Protein AF-A0AAD6S510-F1 (afdb_monomer_lite)

Sequence (67 aa):
HDVQAFSDLRVQRYLQEPIGRLPIEILSEIFILLPLARNQRERSSPLLLLRICATWRTVALSTAALW

Radius of gyration: 13.72 Å; chains: 1; bounding box: 27×22×39 Å

Organism: NCBI:txid1745969

pLDDT: mean 84.04, std 12.03, range [55.12, 95.81]

Structure (mmCIF, N/CA/C/O backbone):
data_AF-A0AAD6S510-F1
#
_entry.id   AF-A0AAD6S510-F1
#
loop_
_atom_site.group_PDB
_atom_site.id
_atom_site.type_symbol
_atom_site.label_atom_id
_atom_site.label_alt_id
_atom_site.label_comp_id
_atom_site.label_asym_id
_atom_site.label_entity_id
_atom_site.label_seq_id
_atom_site.pdbx_PDB_ins_code
_atom_site.Cartn_x
_atom_site.Cartn_y
_atom_site.Cartn_z
_atom_site.occupancy
_atom_site.B_iso_or_equiv
_atom_site.auth_seq_id
_atom_site.auth_comp_id
_atom_site.auth_asym_id
_atom_site.auth_atom_id
_atom_site.pdbx_PDB_model_num
AT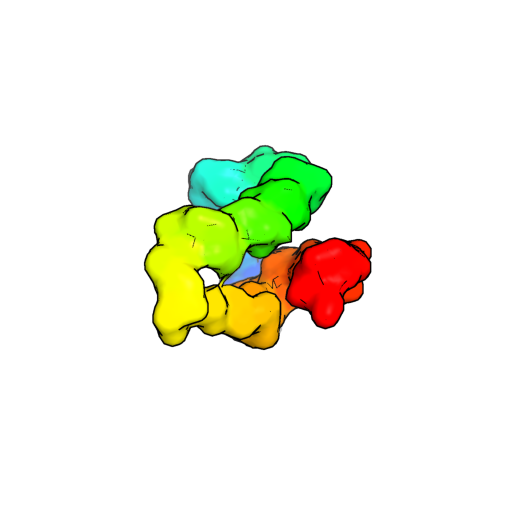OM 1 N N . HIS A 1 1 ? -10.366 -5.718 25.586 1.00 61.91 1 HIS A N 1
ATOM 2 C CA . HIS A 1 1 ? -9.754 -4.389 25.771 1.00 61.91 1 HIS A CA 1
ATOM 3 C C . HIS A 1 1 ? -8.321 -4.333 25.237 1.00 61.91 1 HIS A C 1
ATOM 5 O O . HIS A 1 1 ? -8.073 -3.481 24.397 1.00 61.91 1 HIS A O 1
ATOM 11 N N . ASP A 1 2 ? -7.418 -5.258 25.590 1.00 64.81 2 ASP A N 1
ATOM 12 C CA . ASP A 1 2 ? -6.012 -5.202 25.126 1.00 64.81 2 ASP A CA 1
ATOM 13 C C . ASP A 1 2 ? -5.797 -5.332 23.607 1.00 64.81 2 ASP A C 1
ATOM 15 O O . ASP A 1 2 ? -4.998 -4.602 23.030 1.00 64.81 2 ASP A O 1
ATOM 19 N N . VAL A 1 3 ? -6.525 -6.224 22.924 1.00 69.56 3 VAL A N 1
ATOM 20 C CA . VAL A 1 3 ? -6.321 -6.485 21.480 1.00 69.56 3 VAL A CA 1
ATOM 21 C C . VAL A 1 3 ? -6.545 -5.233 20.620 1.00 69.56 3 VAL A C 1
ATOM 23 O O . VAL A 1 3 ? -5.815 -5.010 19.655 1.00 69.56 3 VAL A O 1
ATOM 26 N N . GLN A 1 4 ? -7.511 -4.397 21.003 1.00 70.12 4 GLN A N 1
ATOM 27 C CA . GLN A 1 4 ? -7.862 -3.166 20.291 1.00 70.12 4 GLN A CA 1
ATOM 28 C C . GLN A 1 4 ? -6.785 -2.084 20.467 1.00 70.12 4 GLN A C 1
ATOM 30 O O . GLN A 1 4 ? -6.349 -1.472 19.496 1.00 70.12 4 GLN A O 1
ATOM 35 N N . ALA A 1 5 ? -6.252 -1.940 21.684 1.00 75.88 5 ALA A N 1
ATOM 36 C CA . ALA A 1 5 ? -5.169 -0.999 21.962 1.00 75.88 5 ALA A CA 1
ATOM 37 C C . ALA A 1 5 ? -3.907 -1.314 21.135 1.00 75.88 5 ALA A C 1
ATOM 39 O O . ALA A 1 5 ? -3.242 -0.415 20.614 1.00 75.88 5 ALA A O 1
ATOM 40 N N . PHE A 1 6 ? -3.592 -2.602 20.943 1.00 72.38 6 PHE A N 1
ATOM 41 C CA . PHE A 1 6 ? -2.459 -3.011 20.109 1.00 72.38 6 PHE A CA 1
ATOM 42 C C . PHE A 1 6 ? -2.674 -2.767 18.610 1.00 72.38 6 PHE A C 1
ATOM 44 O O . PHE A 1 6 ? -1.695 -2.471 17.913 1.00 72.38 6 PHE A O 1
ATOM 51 N N . SER A 1 7 ? -3.901 -2.889 18.089 1.00 77.31 7 SER A N 1
ATOM 52 C CA . SER A 1 7 ? -4.189 -2.529 16.693 1.00 77.31 7 SER A CA 1
ATOM 53 C C . SER A 1 7 ? -4.056 -1.028 16.463 1.00 77.31 7 SER A C 1
ATOM 55 O O . SER A 1 7 ? -3.418 -0.626 15.486 1.00 77.31 7 SER A O 1
ATOM 57 N N . ASP A 1 8 ? -4.542 -0.213 17.397 1.00 82.19 8 ASP A N 1
ATOM 58 C CA . ASP A 1 8 ? -4.494 1.248 17.295 1.00 82.19 8 ASP A CA 1
ATOM 59 C C . ASP A 1 8 ? -3.044 1.754 17.278 1.00 82.19 8 ASP A C 1
ATOM 61 O O . ASP A 1 8 ? -2.666 2.553 16.422 1.00 82.19 8 ASP A O 1
ATOM 65 N N . LEU A 1 9 ? -2.170 1.173 18.108 1.00 85.62 9 LEU A N 1
ATOM 66 C CA . LEU A 1 9 ? -0.727 1.453 18.105 1.00 85.62 9 LEU A CA 1
ATOM 67 C C . LEU A 1 9 ? -0.031 1.103 16.781 1.00 85.62 9 LEU A C 1
ATOM 69 O O . LEU A 1 9 ? 0.989 1.705 16.433 1.00 85.62 9 LEU A O 1
ATOM 73 N N . ARG A 1 10 ? -0.506 0.086 16.056 1.00 82.00 10 ARG A N 1
ATOM 74 C CA . ARG A 1 10 ? 0.063 -0.288 14.750 1.00 82.00 10 ARG A CA 1
ATOM 75 C C . ARG A 1 10 ? -0.395 0.672 13.661 1.00 82.00 10 ARG A C 1
ATOM 77 O O . ARG A 1 10 ? 0.431 1.079 12.849 1.00 82.00 10 ARG A O 1
ATOM 84 N N . VAL A 1 11 ? -1.670 1.052 13.674 1.00 83.44 11 VAL A N 1
ATOM 85 C CA . VAL A 1 11 ? -2.224 2.047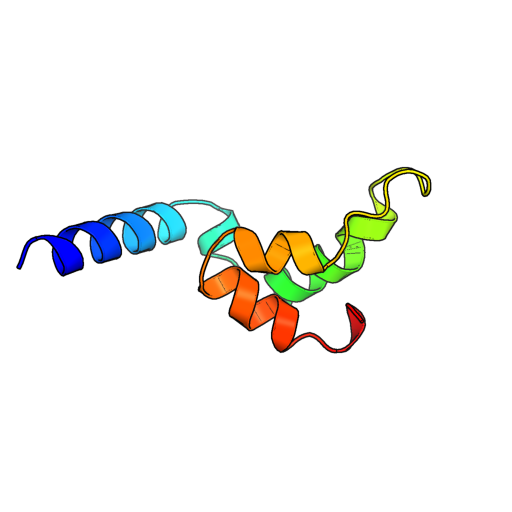 12.746 1.00 83.44 11 VAL A CA 1
ATOM 86 C C . VAL A 1 11 ? -1.552 3.398 12.962 1.00 83.44 11 VAL A C 1
ATOM 88 O O . VAL A 1 11 ? -1.068 3.999 12.008 1.00 83.44 11 VAL A O 1
ATOM 91 N N . GLN A 1 12 ? -1.430 3.838 14.213 1.00 86.19 12 GLN A N 1
ATOM 92 C CA . GLN A 1 12 ? -0.791 5.106 14.539 1.00 86.19 12 GLN A CA 1
ATOM 93 C C . GLN A 1 12 ? 0.670 5.131 14.084 1.00 86.19 12 GLN A C 1
ATOM 95 O O . GLN A 1 12 ? 1.084 6.097 13.454 1.00 86.19 12 GLN A O 1
ATOM 100 N N . ARG A 1 13 ? 1.438 4.059 14.325 1.00 87.25 13 ARG A N 1
ATOM 101 C CA . ARG A 1 13 ? 2.816 3.955 13.817 1.00 87.25 13 ARG A CA 1
ATOM 102 C C . ARG A 1 13 ? 2.872 4.002 12.296 1.00 87.25 13 ARG A C 1
ATOM 104 O O . ARG A 1 13 ? 3.662 4.760 11.754 1.00 87.25 13 ARG A O 1
ATOM 111 N N . TYR A 1 14 ? 2.000 3.261 11.616 1.00 87.00 14 TYR A N 1
ATOM 112 C CA . TYR A 1 14 ? 1.922 3.290 10.158 1.00 87.00 14 TYR A CA 1
ATOM 113 C C . TYR A 1 14 ? 1.678 4.708 9.620 1.00 87.00 14 TYR A C 1
ATOM 115 O O . TYR A 1 14 ? 2.368 5.130 8.702 1.00 87.00 14 TYR A O 1
ATOM 123 N N . LEU A 1 15 ? 0.764 5.469 10.230 1.00 87.50 15 LEU A N 1
ATOM 124 C CA . LEU A 1 15 ? 0.461 6.851 9.836 1.00 87.50 15 LEU A CA 1
ATOM 125 C C . LEU A 1 15 ? 1.600 7.846 10.120 1.00 87.50 15 LEU A C 1
ATOM 127 O O . LEU A 1 15 ? 1.619 8.924 9.532 1.00 87.50 15 LEU A O 1
ATOM 131 N N . GLN A 1 16 ? 2.537 7.520 11.015 1.00 91.38 16 GLN A N 1
ATOM 132 C CA . GLN A 1 16 ? 3.737 8.335 11.238 1.00 91.38 16 GLN A CA 1
ATOM 133 C C . GLN A 1 16 ? 4.818 8.065 10.182 1.00 91.38 16 GLN A C 1
ATOM 135 O O . GLN A 1 16 ? 5.603 8.959 9.856 1.00 91.38 16 GLN A O 1
ATOM 140 N N . GLU A 1 17 ? 4.840 6.864 9.602 1.00 90.56 17 GLU A N 1
ATOM 141 C CA . GLU A 1 17 ? 5.788 6.528 8.545 1.00 90.56 17 GLU A CA 1
ATOM 142 C C . GLU A 1 17 ? 5.490 7.314 7.255 1.00 90.56 17 GLU A C 1
ATOM 144 O O . GLU A 1 17 ? 4.325 7.520 6.898 1.00 90.56 17 GLU A O 1
ATOM 149 N N . PRO A 1 18 ? 6.514 7.739 6.489 1.00 92.88 18 PRO A N 1
ATOM 150 C CA . PRO A 1 18 ? 6.314 8.428 5.212 1.00 92.88 18 PRO A CA 1
ATOM 151 C C . PRO A 1 18 ? 5.381 7.673 4.257 1.00 92.88 18 PRO A C 1
ATOM 153 O O . PRO A 1 18 ? 4.504 8.281 3.652 1.00 92.88 18 PRO A O 1
ATOM 156 N N . ILE A 1 19 ? 5.519 6.346 4.179 1.00 91.81 19 ILE A N 1
ATOM 157 C CA . ILE A 1 19 ? 4.724 5.503 3.278 1.00 91.81 19 ILE A CA 1
ATOM 158 C C . ILE A 1 19 ? 3.251 5.397 3.690 1.00 91.81 19 ILE A C 1
ATOM 160 O O . ILE A 1 19 ? 2.389 5.222 2.834 1.00 91.81 19 ILE A O 1
ATOM 164 N N . GLY A 1 20 ? 2.941 5.529 4.983 1.00 90.50 20 GLY A N 1
ATOM 165 C CA . GLY A 1 20 ? 1.564 5.461 5.472 1.00 90.50 20 GLY A CA 1
ATOM 166 C C . GLY A 1 20 ? 0.787 6.766 5.349 1.00 90.50 20 GLY A C 1
ATOM 167 O O . GLY A 1 20 ? -0.424 6.762 5.555 1.00 90.50 20 GLY A O 1
ATOM 168 N N . ARG A 1 21 ? 1.463 7.860 4.979 1.00 91.62 21 ARG A N 1
ATOM 169 C CA . ARG A 1 21 ? 0.854 9.168 4.686 1.00 91.62 21 ARG A CA 1
ATOM 170 C C . ARG A 1 21 ? 0.559 9.380 3.203 1.00 91.62 21 ARG A C 1
ATOM 172 O O . ARG A 1 21 ? 0.002 10.411 2.839 1.00 91.62 21 ARG A O 1
ATOM 179 N N . LEU A 1 22 ? 0.959 8.440 2.348 1.00 93.06 22 LEU A N 1
ATOM 180 C CA . LEU A 1 22 ? 0.715 8.533 0.916 1.00 93.06 22 LEU A CA 1
ATOM 181 C C . LEU A 1 22 ? -0.767 8.286 0.602 1.00 93.06 22 LEU A C 1
ATOM 183 O O . LEU A 1 22 ? -1.386 7.423 1.234 1.00 93.06 22 LEU A O 1
ATOM 187 N N . PRO A 1 23 ? -1.324 8.978 -0.406 1.00 93.06 23 PRO A N 1
ATOM 188 C CA . PRO A 1 23 ? -2.590 8.582 -1.004 1.00 93.06 23 PRO A CA 1
ATOM 189 C C . PRO A 1 23 ? -2.526 7.139 -1.518 1.00 93.06 23 PRO A C 1
ATOM 191 O O . PRO A 1 23 ? -1.466 6.652 -1.929 1.00 93.06 23 PRO A O 1
ATOM 194 N N . ILE A 1 24 ? -3.669 6.457 -1.503 1.00 92.94 24 ILE A N 1
ATOM 195 C CA . ILE A 1 24 ? -3.778 5.047 -1.898 1.00 92.94 24 ILE A CA 1
ATOM 196 C C . ILE A 1 24 ? -3.368 4.842 -3.364 1.00 92.94 24 ILE A C 1
ATOM 198 O O . ILE A 1 24 ? -2.766 3.824 -3.696 1.00 92.94 24 ILE A O 1
ATOM 202 N N . GLU A 1 25 ? -3.612 5.845 -4.208 1.00 94.44 25 GLU A N 1
ATOM 203 C CA . GLU A 1 25 ? -3.274 5.876 -5.631 1.00 94.44 25 GLU A CA 1
ATOM 204 C C . GLU A 1 25 ? -1.753 5.894 -5.822 1.00 94.44 25 GLU A C 1
ATOM 206 O O . GLU A 1 25 ? -1.193 5.103 -6.580 1.00 94.44 25 GLU A O 1
ATOM 211 N N . ILE A 1 26 ? -1.055 6.735 -5.055 1.00 95.81 26 ILE A N 1
ATOM 212 C CA . ILE A 1 26 ? 0.410 6.809 -5.088 1.00 95.81 26 ILE A CA 1
ATOM 213 C C . ILE A 1 26 ? 1.019 5.504 -4.573 1.00 95.81 26 ILE A C 1
ATOM 215 O O . ILE A 1 26 ? 2.001 5.011 -5.127 1.00 95.81 26 ILE A O 1
ATOM 219 N N . LEU A 1 27 ? 0.419 4.906 -3.541 1.00 94.44 27 LEU A N 1
ATOM 220 C CA . LEU A 1 27 ? 0.854 3.610 -3.034 1.00 94.44 27 LEU A CA 1
ATOM 221 C C . LEU A 1 27 ? 0.673 2.495 -4.082 1.00 94.44 27 LEU A C 1
ATOM 223 O O . LEU A 1 27 ? 1.571 1.665 -4.229 1.00 94.44 27 LEU A O 1
ATOM 227 N N . SER A 1 28 ? -0.430 2.494 -4.843 1.00 94.69 28 SER A N 1
ATOM 228 C CA . SER A 1 28 ? -0.628 1.537 -5.944 1.00 94.69 28 SER A CA 1
ATOM 229 C C . SER A 1 28 ? 0.382 1.714 -7.079 1.00 94.69 28 SER A C 1
ATOM 231 O O . SER A 1 28 ? 0.927 0.718 -7.554 1.00 94.69 28 SER A O 1
ATOM 233 N N . GLU A 1 29 ? 0.714 2.952 -7.456 1.00 94.94 29 GLU A N 1
ATOM 234 C CA . GLU A 1 29 ? 1.738 3.227 -8.475 1.00 94.94 29 GLU A CA 1
ATOM 235 C C . GLU A 1 29 ? 3.115 2.701 -8.044 1.00 94.94 29 GLU A C 1
ATOM 237 O O . GLU A 1 29 ? 3.805 2.025 -8.808 1.00 94.94 29 GLU A O 1
ATOM 242 N N . ILE A 1 30 ? 3.496 2.901 -6.776 1.00 92.62 30 ILE A N 1
ATOM 243 C CA . ILE A 1 30 ? 4.738 2.335 -6.223 1.00 92.62 30 ILE A CA 1
ATOM 244 C C . ILE A 1 30 ? 4.753 0.805 -6.352 1.00 92.62 30 ILE A C 1
ATOM 246 O O . ILE A 1 30 ? 5.786 0.221 -6.695 1.00 92.62 30 ILE A O 1
ATOM 250 N N . PHE A 1 31 ? 3.624 0.139 -6.093 1.00 92.25 31 PHE A N 1
ATOM 251 C CA . PHE A 1 31 ? 3.526 -1.317 -6.213 1.00 92.25 31 PHE A CA 1
ATOM 252 C C . PHE A 1 31 ? 3.704 -1.796 -7.656 1.00 92.25 31 PHE A C 1
ATOM 254 O O . PHE A 1 31 ? 4.361 -2.815 -7.872 1.00 92.25 31 PHE A O 1
ATOM 261 N N . ILE A 1 32 ? 3.173 -1.059 -8.634 1.00 91.06 32 ILE A N 1
ATOM 262 C CA . ILE A 1 32 ? 3.313 -1.375 -10.064 1.00 91.06 32 ILE A CA 1
ATOM 263 C C . ILE A 1 32 ? 4.767 -1.203 -10.528 1.00 91.06 32 ILE A C 1
ATOM 265 O O . ILE A 1 32 ? 5.248 -1.969 -11.363 1.00 91.06 32 ILE A O 1
ATOM 269 N N . LEU A 1 33 ? 5.494 -0.236 -9.964 1.00 88.12 33 LEU A N 1
ATOM 270 C CA . LEU A 1 33 ? 6.887 0.048 -10.327 1.00 88.12 33 LEU A CA 1
ATOM 271 C C . LEU A 1 33 ? 7.911 -0.880 -9.647 1.00 88.12 33 LEU A C 1
ATOM 273 O O . LEU A 1 33 ? 9.040 -1.015 -10.123 1.00 88.12 33 LEU A O 1
ATOM 277 N N . LEU A 1 34 ? 7.544 -1.552 -8.554 1.00 82.56 34 LEU A N 1
ATOM 278 C CA . LEU A 1 34 ? 8.422 -2.448 -7.783 1.00 82.56 34 LEU A CA 1
ATOM 279 C C . LEU A 1 34 ? 9.123 -3.535 -8.634 1.00 82.56 34 LEU A C 1
ATOM 281 O O . LEU A 1 34 ? 10.337 -3.714 -8.483 1.00 82.56 34 LEU A O 1
ATOM 285 N N . PRO A 1 35 ? 8.429 -4.241 -9.550 1.00 73.56 35 PRO A N 1
ATOM 286 C CA . PRO A 1 35 ? 9.050 -5.205 -10.459 1.00 73.56 35 PRO A CA 1
ATOM 287 C C . PRO A 1 35 ? 10.060 -4.592 -11.437 1.00 73.56 35 PRO A C 1
ATOM 289 O O . PRO A 1 35 ? 10.950 -5.304 -11.893 1.00 73.56 35 PRO A O 1
ATOM 292 N N . LEU A 1 36 ? 9.932 -3.300 -11.761 1.00 66.44 36 LEU A N 1
ATOM 293 C CA . LEU A 1 36 ? 10.836 -2.588 -12.673 1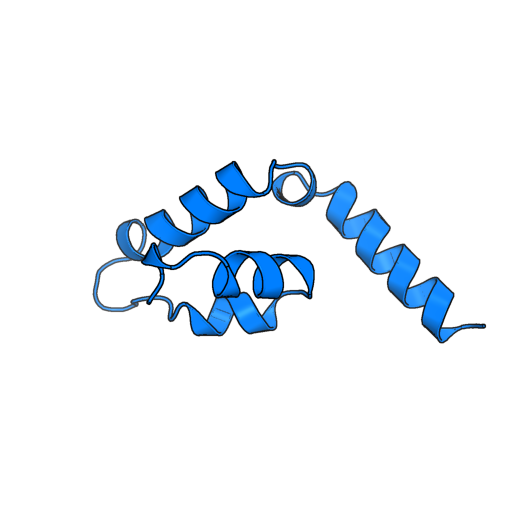.00 66.44 36 LEU A CA 1
ATOM 294 C C . LEU A 1 36 ? 12.138 -2.168 -11.977 1.00 66.44 36 LEU A C 1
ATOM 296 O O . LEU A 1 36 ? 13.175 -2.056 -12.626 1.00 66.44 36 LEU A O 1
ATOM 300 N N . ALA A 1 37 ? 12.094 -1.954 -10.659 1.00 63.97 37 ALA A N 1
ATOM 301 C CA . ALA A 1 37 ? 13.244 -1.514 -9.872 1.00 63.97 37 ALA A CA 1
ATOM 302 C C . ALA A 1 37 ? 14.219 -2.651 -9.503 1.00 63.97 37 ALA A C 1
ATOM 304 O O . ALA A 1 37 ? 15.400 -2.392 -9.267 1.00 63.97 37 ALA A O 1
ATOM 305 N N . ARG A 1 38 ? 13.762 -3.913 -9.446 1.00 61.72 38 ARG A N 1
ATOM 306 C CA . ARG A 1 38 ? 14.633 -5.078 -9.198 1.00 61.72 38 ARG A CA 1
ATOM 307 C C . ARG A 1 38 ? 15.028 -5.747 -10.511 1.00 61.72 38 ARG A C 1
ATOM 309 O O . ARG A 1 38 ? 14.191 -5.994 -11.372 1.00 61.72 38 ARG A O 1
ATOM 316 N N . ASN A 1 39 ? 16.310 -6.109 -10.631 1.00 58.84 39 ASN A N 1
ATOM 317 C CA . ASN A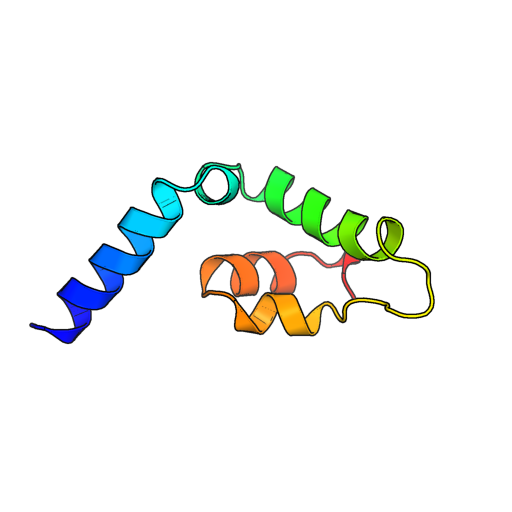 1 39 ? 16.811 -6.968 -11.706 1.00 58.84 39 ASN A CA 1
ATOM 318 C C . ASN A 1 39 ? 15.858 -8.157 -11.907 1.00 58.84 39 ASN A C 1
ATOM 320 O O . ASN A 1 39 ? 15.543 -8.857 -10.946 1.00 58.84 39 ASN A O 1
ATOM 324 N N . GLN A 1 40 ? 15.432 -8.402 -13.151 1.00 55.12 40 GLN A N 1
ATOM 325 C CA . GLN A 1 40 ? 14.328 -9.303 -13.534 1.00 55.12 40 GLN A CA 1
ATOM 326 C C 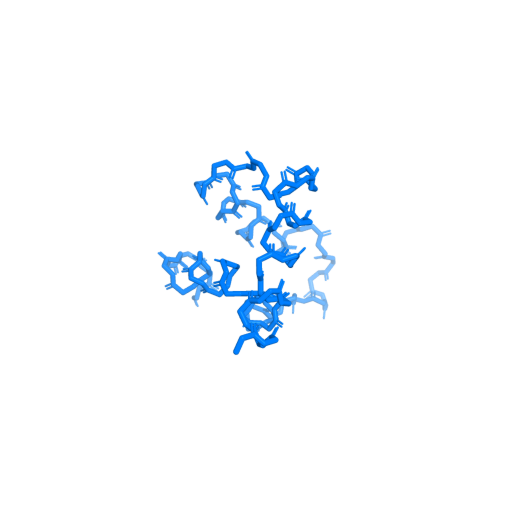. GLN A 1 40 ? 14.380 -10.745 -12.984 1.00 55.12 40 GLN A C 1
ATOM 328 O O . GLN A 1 40 ? 13.409 -11.489 -13.110 1.00 55.12 40 GLN A O 1
ATOM 333 N N . ARG A 1 41 ? 15.496 -11.154 -12.373 1.00 55.78 41 ARG A N 1
ATOM 334 C CA . ARG A 1 41 ? 15.662 -12.441 -11.684 1.00 55.78 41 ARG A CA 1
ATOM 335 C C . ARG A 1 41 ? 14.919 -12.506 -10.344 1.00 55.78 41 ARG A C 1
ATOM 337 O O . ARG A 1 41 ? 14.562 -13.596 -9.919 1.00 55.78 41 ARG A O 1
ATOM 344 N N . GLU A 1 42 ? 14.639 -11.363 -9.716 1.00 57.53 42 GLU A N 1
ATOM 345 C CA . GLU A 1 42 ? 13.904 -11.255 -8.448 1.00 57.53 42 GLU A CA 1
ATOM 346 C C . GLU A 1 42 ? 12.590 -10.492 -8.638 1.00 57.53 42 GLU A C 1
ATOM 348 O O . GLU A 1 42 ? 12.349 -9.467 -7.989 1.00 57.53 42 GLU A O 1
ATOM 353 N N . ARG A 1 43 ? 11.719 -10.969 -9.539 1.00 58.47 43 ARG A N 1
ATOM 354 C CA . ARG A 1 43 ? 10.334 -10.480 -9.586 1.00 58.47 43 ARG A CA 1
ATOM 355 C C . ARG A 1 43 ? 9.737 -10.645 -8.193 1.00 58.47 43 ARG A C 1
ATOM 357 O O . ARG A 1 43 ? 9.450 -11.756 -7.751 1.00 58.47 43 ARG A O 1
ATOM 364 N N . SER A 1 44 ? 9.612 -9.534 -7.476 1.00 65.62 44 SER A N 1
ATOM 365 C CA . SER A 1 44 ? 8.983 -9.516 -6.165 1.00 65.62 44 SER A CA 1
ATOM 366 C C . SER A 1 44 ? 7.520 -9.838 -6.415 1.00 65.62 44 SER A C 1
ATOM 368 O O . SER A 1 44 ? 6.823 -9.050 -7.046 1.00 65.62 44 SER A O 1
ATOM 370 N N . SER A 1 45 ? 7.085 -11.039 -6.028 1.00 79.12 45 SER A N 1
ATOM 371 C CA . SER A 1 45 ? 5.711 -11.464 -6.277 1.00 79.12 45 SER A CA 1
ATOM 372 C C . SER A 1 45 ? 4.749 -10.455 -5.634 1.00 79.12 45 SER A C 1
ATOM 374 O O . SER A 1 45 ? 4.940 -10.140 -4.454 1.00 79.12 45 SER A O 1
ATOM 376 N N . PRO A 1 46 ? 3.703 -9.994 -6.345 1.00 83.19 46 PRO A N 1
ATOM 377 C CA . PRO A 1 46 ? 2.643 -9.154 -5.777 1.00 83.19 46 PRO A CA 1
ATOM 378 C C . PRO A 1 46 ? 2.058 -9.737 -4.482 1.00 83.19 46 PRO A C 1
ATOM 380 O O . PRO A 1 46 ? 1.650 -9.011 -3.577 1.00 83.19 46 PRO A O 1
ATOM 383 N N . LEU A 1 47 ? 2.116 -11.066 -4.338 1.00 87.75 47 LEU A N 1
ATOM 384 C CA . LEU A 1 47 ? 1.708 -11.804 -3.144 1.00 87.75 47 LEU A CA 1
ATOM 385 C C . LEU A 1 47 ? 2.463 -11.388 -1.870 1.00 87.75 47 LEU A C 1
ATOM 387 O O . LEU A 1 47 ? 1.928 -11.536 -0.771 1.00 87.75 47 LEU A O 1
ATOM 391 N N . LEU A 1 48 ? 3.684 -10.854 -1.980 1.00 88.56 48 LEU A N 1
ATOM 392 C CA . LEU A 1 48 ? 4.438 -10.353 -0.826 1.00 88.56 48 LEU A CA 1
ATOM 393 C C . LEU A 1 48 ? 3.772 -9.118 -0.208 1.00 88.56 48 LEU A C 1
ATOM 395 O O . LEU A 1 48 ? 3.748 -8.992 1.018 1.00 88.56 48 LEU A O 1
ATOM 399 N N . LEU A 1 49 ? 3.160 -8.259 -1.029 1.00 90.44 49 LEU A N 1
ATOM 400 C CA . LEU A 1 49 ? 2.449 -7.061 -0.569 1.00 90.44 49 LEU A CA 1
ATOM 401 C C . LEU A 1 49 ? 1.251 -7.429 0.317 1.00 90.44 49 LEU A C 1
ATOM 403 O O . LEU A 1 49 ? 0.960 -6.745 1.300 1.00 90.44 49 LEU A O 1
ATOM 407 N N . LEU A 1 50 ? 0.624 -8.581 0.052 1.00 92.56 50 LEU A N 1
ATOM 408 C CA . LEU A 1 50 ? -0.506 -9.101 0.830 1.00 92.56 50 LEU A CA 1
ATOM 409 C C . LEU A 1 50 ? -0.136 -9.494 2.269 1.00 92.56 50 LEU A C 1
ATOM 411 O O . LEU A 1 50 ? -1.027 -9.692 3.107 1.00 92.56 50 LEU A O 1
ATOM 415 N N . ARG A 1 51 ? 1.159 -9.641 2.571 1.00 90.62 51 ARG A N 1
ATOM 416 C CA . ARG A 1 51 ? 1.658 -10.109 3.874 1.00 90.62 51 ARG A CA 1
ATOM 417 C C . ARG A 1 51 ? 2.141 -8.986 4.793 1.00 90.62 51 ARG A C 1
ATOM 419 O O . ARG A 1 51 ? 2.410 -9.268 5.955 1.00 90.62 51 ARG A O 1
ATOM 426 N N . ILE A 1 52 ? 2.225 -7.746 4.307 1.00 89.06 52 ILE A N 1
ATOM 427 C CA . ILE A 1 52 ? 2.816 -6.626 5.056 1.00 89.06 52 ILE A CA 1
ATOM 428 C C . ILE A 1 52 ? 1.838 -6.078 6.100 1.00 89.06 52 ILE A C 1
ATOM 430 O O . ILE A 1 52 ? 2.079 -6.177 7.302 1.00 89.06 52 ILE A O 1
ATOM 434 N N . CYS A 1 53 ? 0.705 -5.532 5.662 1.00 89.38 53 CYS A N 1
ATOM 435 C CA . CYS A 1 53 ? -0.355 -5.064 6.552 1.00 89.38 53 CYS A CA 1
ATOM 436 C C . CYS A 1 53 ? -1.716 -5.102 5.845 1.00 89.38 53 CYS A C 1
ATOM 438 O O . CYS A 1 53 ? -1.801 -5.386 4.649 1.00 89.38 53 CYS A O 1
ATOM 440 N N . ALA A 1 54 ? -2.793 -4.826 6.588 1.00 90.12 54 ALA A N 1
ATOM 441 C CA . ALA A 1 54 ? -4.144 -4.808 6.029 1.00 90.12 54 ALA A CA 1
ATOM 442 C C . ALA A 1 54 ? -4.290 -3.770 4.903 1.00 90.12 54 ALA A C 1
ATOM 444 O O . ALA A 1 54 ? -4.808 -4.109 3.847 1.00 90.12 54 ALA A O 1
ATOM 445 N N . THR A 1 55 ? -3.758 -2.557 5.085 1.00 91.94 55 THR A N 1
ATOM 446 C CA . THR A 1 55 ? -3.809 -1.490 4.073 1.00 91.94 55 THR A CA 1
ATOM 447 C C . THR A 1 55 ? -3.141 -1.917 2.771 1.00 91.94 55 THR A C 1
ATOM 449 O O . THR A 1 55 ? -3.751 -1.827 1.714 1.00 91.94 55 THR A O 1
ATOM 452 N N . TRP A 1 56 ? -1.921 -2.456 2.840 1.00 93.75 56 TRP A N 1
ATOM 453 C CA . TRP A 1 56 ? -1.176 -2.889 1.654 1.00 93.75 56 TRP A CA 1
ATOM 454 C C . TRP A 1 56 ? -1.862 -4.044 0.936 1.00 93.75 56 TRP A C 1
ATOM 456 O O . TRP A 1 56 ? -1.909 -4.062 -0.291 1.00 93.75 56 TRP A O 1
ATOM 466 N N . ARG A 1 57 ? -2.452 -4.976 1.693 1.00 94.94 57 ARG A N 1
ATOM 467 C CA . ARG A 1 57 ? -3.268 -6.051 1.126 1.00 94.94 57 ARG A CA 1
ATOM 468 C C . ARG A 1 57 ? -4.461 -5.499 0.355 1.00 94.94 57 ARG A C 1
ATOM 470 O O . ARG A 1 57 ? -4.680 -5.927 -0.772 1.00 94.94 57 ARG A O 1
ATOM 477 N N . THR A 1 58 ? -5.205 -4.564 0.942 1.00 95.25 58 THR A N 1
ATOM 478 C CA . THR A 1 58 ? -6.357 -3.936 0.282 1.00 95.25 58 THR A CA 1
ATOM 479 C C . THR A 1 58 ? -5.933 -3.224 -0.998 1.00 95.25 58 THR A C 1
ATOM 481 O O . THR A 1 58 ? -6.538 -3.450 -2.037 1.00 95.25 58 THR A O 1
ATOM 484 N N . VAL A 1 59 ? -4.861 -2.428 -0.956 1.00 95.44 59 VAL A N 1
ATOM 485 C CA . VAL A 1 59 ? -4.347 -1.711 -2.137 1.00 95.44 59 VAL A CA 1
ATOM 486 C C . VAL A 1 59 ? -3.952 -2.698 -3.237 1.00 95.44 59 VAL A C 1
ATOM 488 O O . VAL A 1 59 ? -4.385 -2.557 -4.376 1.00 95.44 59 VAL A O 1
ATOM 491 N N . ALA A 1 60 ? -3.165 -3.722 -2.898 1.00 94.56 60 ALA A N 1
ATOM 492 C CA . ALA A 1 60 ? -2.654 -4.684 -3.868 1.00 94.56 60 ALA A CA 1
ATOM 493 C C . ALA A 1 60 ? -3.768 -5.530 -4.509 1.00 94.56 60 ALA A C 1
ATOM 495 O O . ALA A 1 60 ? -3.738 -5.769 -5.713 1.00 94.56 60 ALA A O 1
ATOM 496 N N . LEU A 1 61 ? -4.778 -5.949 -3.736 1.00 95.06 61 LEU A N 1
ATOM 497 C CA . LEU A 1 61 ? -5.936 -6.671 -4.279 1.00 95.06 61 LEU A CA 1
ATOM 498 C C . LEU A 1 61 ? -6.816 -5.780 -5.166 1.00 95.06 61 LEU A C 1
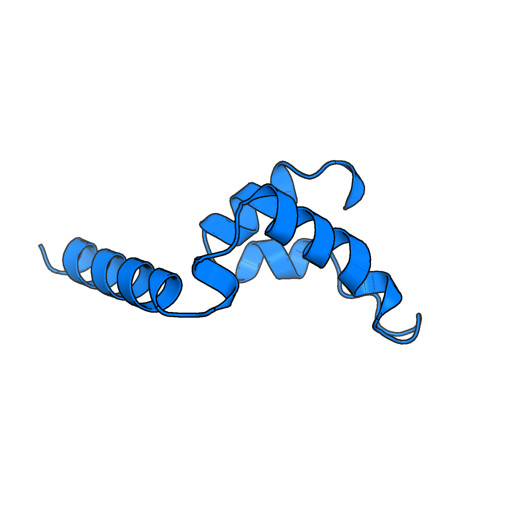ATOM 500 O O . LEU A 1 61 ? -7.376 -6.271 -6.140 1.00 95.06 61 LEU A O 1
ATOM 504 N N . SER A 1 62 ? -6.910 -4.485 -4.861 1.00 95.56 62 SER A N 1
ATOM 505 C CA . SER A 1 62 ? -7.673 -3.520 -5.664 1.00 95.56 62 SER A CA 1
ATOM 506 C C . SER A 1 62 ? -6.926 -3.016 -6.906 1.00 95.56 62 SER A C 1
ATOM 508 O O . SER A 1 62 ? -7.526 -2.348 -7.744 1.00 95.56 62 SER A O 1
ATOM 510 N N . THR A 1 63 ? -5.631 -3.314 -7.049 1.00 95.31 63 THR A N 1
ATOM 511 C CA . THR A 1 63 ? -4.807 -2.833 -8.169 1.00 95.31 63 THR A CA 1
ATOM 512 C C . THR A 1 63 ? -4.692 -3.915 -9.241 1.00 95.31 63 THR A C 1
ATOM 514 O O . THR A 1 63 ? -3.817 -4.776 -9.177 1.00 95.31 63 THR A O 1
ATOM 517 N N . ALA A 1 64 ? -5.566 -3.865 -10.251 1.00 93.38 64 ALA A N 1
ATOM 518 C CA . ALA A 1 64 ? -5.630 -4.876 -11.312 1.00 93.38 64 ALA A CA 1
ATOM 519 C C . ALA A 1 64 ? -4.303 -5.057 -12.078 1.00 93.38 64 ALA A C 1
ATOM 521 O O . ALA A 1 64 ? -3.965 -6.175 -12.439 1.00 93.38 64 ALA A O 1
ATOM 522 N N . ALA A 1 65 ? -3.524 -3.986 -12.266 1.00 90.81 65 ALA A N 1
ATOM 523 C CA . ALA A 1 65 ? -2.256 -4.006 -13.004 1.00 90.81 65 ALA A CA 1
ATOM 524 C C . ALA A 1 65 ? -1.116 -4.800 -12.325 1.00 90.81 65 ALA A C 1
ATOM 526 O O . ALA A 1 65 ? -0.053 -4.961 -12.919 1.00 90.81 65 ALA A O 1
ATOM 527 N N . LEU A 1 66 ? -1.303 -5.267 -11.084 1.00 87.19 66 LEU A N 1
ATOM 528 C CA . LEU A 1 66 ? -0.322 -6.106 -10.386 1.00 87.19 66 LEU A CA 1
ATOM 529 C C . LEU A 1 66 ? -0.396 -7.591 -10.767 1.00 87.19 66 LEU A C 1
ATOM 531 O O . LEU A 1 66 ? 0.520 -8.332 -10.407 1.00 87.19 66 LEU A O 1
ATOM 535 N N . TRP A 1 67 ? -1.467 -8.027 -11.430 1.00 87.56 67 TRP A N 1
ATOM 536 C CA . TRP A 1 67 ? -1.778 -9.432 -11.719 1.00 87.56 67 TRP A CA 1
ATOM 537 C C . TRP A 1 67 ? -1.635 -9.737 -13.208 1.00 87.56 67 TRP A C 1
ATOM 539 O O . TRP A 1 67 ? -1.162 -10.856 -13.512 1.00 87.56 67 TRP A O 1
#

Secondary structure (DSSP, 8-state):
-HHHHHHHHHHHHHHHSGGGGS-HHHHHHHHHHHHHHS-GGG---GGGGGGT-HHHHHHHHH-GGG-

Foldseek 3Di:
DVVVVVVVVVLVVLCVDPLSVDDLVVNLVCLLCVCVPDDVVCRPQLVVLCVPDPSSVVSSVPNPSSD